Protein AF-A0A349B4M5-F1 (afdb_monomer_lite)

pLDDT: mean 84.56, std 15.34, range [42.91, 98.0]

Radius of gyration: 23.01 Å; chains: 1; bounding box: 45×51×67 Å

Structure (mmCIF, N/CA/C/O backbone):
data_AF-A0A349B4M5-F1
#
_entry.id   AF-A0A349B4M5-F1
#
loop_
_atom_site.group_PDB
_atom_site.id
_atom_site.type_symbol
_atom_site.label_atom_id
_atom_site.label_alt_id
_atom_site.label_comp_id
_atom_site.label_asym_id
_atom_site.label_entity_id
_atom_site.label_seq_id
_atom_site.pdbx_PDB_ins_code
_atom_site.Cartn_x
_atom_site.Cartn_y
_atom_site.Cartn_z
_atom_site.occupancy
_atom_site.B_iso_or_equiv
_atom_site.auth_seq_id
_atom_site.auth_comp_id
_atom_site.auth_asym_id
_atom_site.auth_atom_id
_atom_site.pdbx_PDB_model_num
ATOM 1 N N . PRO A 1 1 ? 13.163 -39.740 -36.492 1.00 51.06 1 PRO A N 1
ATOM 2 C CA . PRO A 1 1 ? 12.507 -39.202 -35.281 1.00 51.06 1 PRO A CA 1
ATOM 3 C C . PRO A 1 1 ? 12.619 -37.683 -35.320 1.00 51.06 1 PRO A C 1
ATOM 5 O O . PRO A 1 1 ? 13.733 -37.176 -35.252 1.00 51.06 1 PRO A O 1
ATOM 8 N N . ASP A 1 2 ? 11.500 -36.995 -35.527 1.00 45.56 2 ASP A N 1
ATOM 9 C CA . ASP A 1 2 ? 11.483 -35.534 -35.586 1.00 45.56 2 ASP A CA 1
ATOM 10 C C . ASP A 1 2 ? 11.218 -35.001 -34.180 1.00 45.56 2 ASP A C 1
ATOM 12 O O . ASP A 1 2 ? 10.155 -35.223 -33.597 1.00 45.56 2 ASP A O 1
ATOM 16 N N . GLU A 1 3 ? 12.240 -34.381 -33.600 1.00 42.91 3 GLU A N 1
ATOM 17 C CA . GLU A 1 3 ? 12.180 -33.771 -32.278 1.00 42.91 3 GLU A CA 1
ATOM 18 C C . GLU A 1 3 ? 11.474 -32.416 -32.381 1.00 42.91 3 GLU A C 1
ATOM 20 O O . GLU A 1 3 ? 11.870 -31.539 -33.152 1.00 42.91 3 GLU A O 1
ATOM 25 N N . VAL A 1 4 ? 10.395 -32.252 -31.618 1.00 44.50 4 VAL A N 1
ATOM 26 C CA . VAL A 1 4 ? 9.658 -30.991 -31.538 1.00 44.50 4 VAL A CA 1
ATOM 27 C C . VAL A 1 4 ? 10.350 -30.110 -30.501 1.00 44.50 4 VAL A C 1
ATOM 29 O O . VAL A 1 4 ? 10.231 -30.342 -29.300 1.00 44.50 4 VAL A O 1
ATOM 32 N N . VAL A 1 5 ? 11.079 -29.101 -30.974 1.00 61.28 5 VAL A N 1
ATOM 33 C CA . VAL A 1 5 ? 11.716 -28.062 -30.149 1.00 61.28 5 VAL A CA 1
ATOM 34 C C . VAL A 1 5 ? 10.739 -26.893 -29.976 1.00 61.28 5 VAL A C 1
ATOM 36 O O . VAL A 1 5 ? 10.039 -26.522 -30.922 1.00 61.28 5 VAL A O 1
ATOM 39 N N . ALA A 1 6 ? 10.675 -26.308 -28.775 1.00 50.25 6 ALA A N 1
ATOM 40 C CA . ALA A 1 6 ? 9.868 -25.116 -28.527 1.00 50.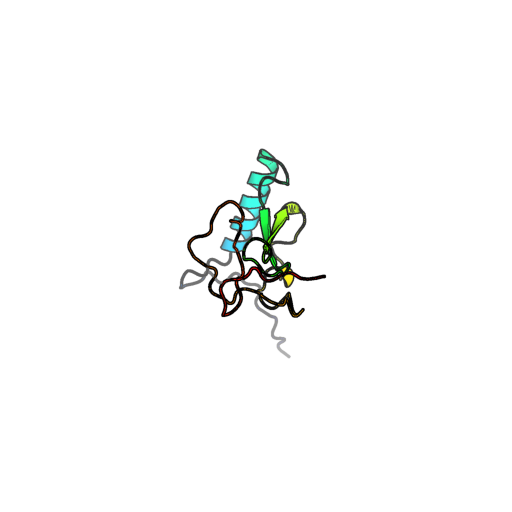25 6 ALA A CA 1
ATOM 41 C C . ALA A 1 6 ? 10.347 -23.954 -29.413 1.00 50.25 6 ALA A C 1
ATOM 43 O O . ALA A 1 6 ? 11.541 -23.679 -29.520 1.00 50.25 6 ALA A O 1
ATOM 44 N N . ALA A 1 7 ? 9.414 -23.277 -30.077 1.00 45.84 7 ALA A N 1
ATOM 45 C CA . ALA A 1 7 ? 9.746 -22.123 -30.892 1.00 45.84 7 ALA A CA 1
ATOM 46 C C . ALA A 1 7 ? 10.036 -20.911 -29.991 1.00 45.84 7 ALA A C 1
ATOM 48 O O . ALA A 1 7 ? 9.109 -20.251 -29.532 1.00 45.84 7 ALA A O 1
ATOM 49 N N . ASP A 1 8 ? 11.312 -20.554 -29.825 1.00 52.19 8 ASP A N 1
ATOM 50 C CA . ASP A 1 8 ? 11.746 -19.300 -29.174 1.00 52.19 8 ASP A CA 1
ATOM 51 C C . ASP A 1 8 ? 11.590 -18.066 -30.097 1.00 52.19 8 ASP A C 1
ATOM 53 O O . ASP A 1 8 ? 12.181 -17.000 -29.895 1.00 52.19 8 ASP A O 1
ATOM 57 N N . GLY A 1 9 ? 10.804 -18.206 -31.168 1.00 51.66 9 GLY A N 1
ATOM 58 C CA . GLY A 1 9 ? 10.528 -17.155 -32.136 1.00 51.66 9 GLY A CA 1
ATOM 59 C C . GLY A 1 9 ? 9.620 -16.079 -31.544 1.00 51.66 9 GLY A C 1
ATOM 60 O O . GLY A 1 9 ? 8.520 -16.361 -31.074 1.00 51.66 9 GLY A O 1
ATOM 61 N N . ARG A 1 10 ? 10.060 -14.817 -31.609 1.00 58.38 10 ARG A N 1
ATOM 62 C CA . ARG A 1 10 ? 9.261 -13.649 -31.212 1.00 58.38 10 ARG A CA 1
ATOM 63 C C . ARG A 1 10 ? 8.005 -13.542 -32.075 1.00 58.38 10 ARG A C 1
ATOM 65 O O . ARG A 1 10 ? 8.059 -13.082 -33.214 1.00 58.38 10 ARG A O 1
ATOM 72 N N . GLN A 1 11 ? 6.871 -13.932 -31.511 1.00 54.91 11 GLN A N 1
ATOM 73 C CA . GLN A 1 11 ? 5.564 -13.735 -32.115 1.00 54.91 11 GLN A CA 1
ATOM 74 C C . GLN A 1 11 ? 5.172 -12.257 -31.964 1.00 54.91 11 GLN A C 1
ATOM 76 O O . GLN A 1 11 ? 4.863 -11.796 -30.868 1.00 54.91 11 GLN A O 1
ATOM 81 N N . LEU A 1 12 ? 5.204 -11.495 -33.062 1.00 53.66 12 LEU A N 1
ATOM 82 C CA . LEU A 1 12 ? 4.606 -10.158 -33.106 1.00 53.66 12 LEU A CA 1
ATOM 83 C C . LEU A 1 12 ? 3.104 -10.318 -32.850 1.00 53.66 12 LEU A C 1
ATOM 85 O O . LEU A 1 12 ? 2.376 -10.862 -33.681 1.00 53.66 12 LEU A O 1
ATOM 89 N N . GLY A 1 13 ? 2.660 -9.912 -31.660 1.00 49.03 13 GLY A N 1
ATOM 90 C CA . GLY A 1 13 ? 1.274 -10.037 -31.237 1.00 49.03 13 GLY A CA 1
ATOM 91 C C . GLY A 1 13 ? 0.341 -9.322 -32.211 1.00 49.03 13 GLY A C 1
ATOM 92 O O . GLY A 1 13 ? 0.358 -8.100 -32.316 1.00 49.03 13 GLY A O 1
ATOM 93 N N . PHE A 1 14 ? -0.509 -10.090 -32.892 1.00 49.91 14 PHE A N 1
ATOM 94 C CA . PHE A 1 14 ? -1.515 -9.574 -33.827 1.00 49.91 14 PHE A CA 1
ATOM 95 C C . PHE A 1 14 ? -2.629 -8.770 -33.115 1.00 49.91 14 PHE A C 1
ATOM 97 O O . PHE A 1 14 ? -3.390 -8.058 -33.759 1.00 49.91 14 PHE A O 1
ATOM 104 N N . TRP A 1 15 ? -2.683 -8.831 -31.776 1.00 55.88 15 TRP A N 1
ATOM 105 C CA . TRP A 1 15 ? -3.625 -8.105 -30.916 1.00 55.88 15 TRP A CA 1
ATOM 106 C C . TRP A 1 15 ? -2.937 -7.460 -29.703 1.00 55.88 15 TRP A C 1
ATOM 108 O O . TRP A 1 15 ? -3.290 -7.728 -28.559 1.00 55.88 15 TRP A O 1
ATOM 118 N N . GLY A 1 16 ? -1.917 -6.629 -29.932 1.00 52.56 16 GLY A N 1
ATOM 119 C CA . GLY A 1 16 ? -1.457 -5.649 -28.934 1.00 52.56 16 GLY A CA 1
ATOM 120 C C . GLY A 1 16 ? -0.759 -6.187 -27.676 1.00 52.56 16 GLY A C 1
ATOM 121 O O . GLY A 1 16 ? -0.332 -5.387 -26.846 1.00 52.56 16 GLY A O 1
ATOM 122 N N . ALA A 1 17 ? -0.573 -7.502 -27.534 1.00 52.03 17 ALA A N 1
ATOM 123 C CA . ALA A 1 17 ? 0.380 -8.056 -26.578 1.00 52.03 17 ALA A CA 1
ATOM 124 C C . ALA A 1 17 ? 1.794 -7.791 -27.108 1.00 52.03 17 ALA A C 1
ATOM 126 O O . ALA A 1 17 ? 2.394 -8.605 -27.809 1.00 52.03 17 ALA A O 1
ATOM 127 N N . ASP A 1 18 ? 2.287 -6.586 -26.847 1.00 62.50 18 ASP A N 1
ATOM 128 C CA . ASP A 1 18 ? 3.649 -6.195 -27.160 1.00 62.50 18 ASP A CA 1
ATOM 129 C C . ASP A 1 18 ? 4.605 -7.010 -26.287 1.00 62.50 18 ASP A C 1
ATOM 131 O O . ASP A 1 18 ? 4.837 -6.705 -25.116 1.00 62.50 18 ASP A O 1
ATOM 135 N N . THR A 1 19 ? 5.163 -8.064 -26.876 1.00 62.56 19 THR A N 1
ATOM 136 C CA . THR A 1 19 ? 6.108 -8.979 -26.228 1.00 62.56 19 THR A CA 1
ATOM 137 C C . THR A 1 19 ? 7.369 -8.271 -25.716 1.00 62.56 19 THR A C 1
ATOM 139 O O . THR A 1 19 ? 8.117 -8.855 -24.945 1.00 62.56 19 THR A O 1
ATOM 142 N N . GLY A 1 20 ? 7.625 -7.021 -26.124 1.00 76.81 20 GLY A N 1
ATOM 143 C CA . GLY A 1 20 ? 8.730 -6.193 -25.644 1.00 76.81 20 GLY A CA 1
ATOM 144 C C . GLY A 1 20 ? 8.324 -5.096 -24.656 1.00 76.81 20 GLY A C 1
ATOM 145 O O . GLY A 1 20 ? 9.191 -4.323 -24.243 1.00 76.81 20 GLY A O 1
ATOM 146 N N . ALA A 1 21 ? 7.047 -4.972 -24.281 1.00 83.31 21 ALA A N 1
ATOM 147 C CA . ALA A 1 21 ? 6.602 -3.922 -23.364 1.00 83.31 21 ALA A CA 1
ATOM 148 C C . ALA A 1 21 ? 7.232 -4.062 -21.973 1.00 83.31 21 ALA A C 1
ATOM 150 O O . ALA A 1 21 ? 7.705 -3.064 -21.429 1.00 83.31 21 ALA A O 1
ATOM 151 N N . ALA A 1 22 ? 7.311 -5.286 -21.442 1.00 83.44 22 ALA A N 1
ATOM 152 C CA . ALA A 1 22 ? 7.969 -5.569 -20.166 1.00 83.44 22 ALA A CA 1
ATOM 153 C C . ALA A 1 22 ? 9.455 -5.174 -20.208 1.00 83.44 22 ALA A C 1
ATOM 155 O O . ALA A 1 22 ? 9.909 -4.363 -19.404 1.00 83.44 22 ALA A O 1
ATOM 156 N N . ASP A 1 23 ? 10.182 -5.630 -21.229 1.00 88.38 23 ASP A N 1
ATOM 157 C CA . ASP A 1 23 ? 11.586 -5.277 -21.451 1.00 88.38 23 ASP A CA 1
ATOM 158 C C . ASP A 1 23 ? 11.813 -3.762 -21.548 1.00 88.38 23 ASP A C 1
ATOM 160 O O . ASP A 1 23 ? 12.797 -3.223 -21.034 1.00 88.38 23 ASP A O 1
ATOM 164 N N . ARG A 1 24 ? 10.917 -3.043 -22.238 1.00 90.75 24 ARG A N 1
ATOM 165 C CA . ARG A 1 24 ? 10.993 -1.580 -22.329 1.00 90.75 24 ARG A CA 1
ATOM 166 C C . ARG A 1 24 ? 10.699 -0.914 -20.989 1.00 90.75 24 ARG A C 1
ATOM 168 O O . ARG A 1 24 ? 11.382 0.057 -20.674 1.00 90.75 24 ARG A O 1
ATOM 175 N N . ALA A 1 25 ? 9.749 -1.425 -20.208 1.00 90.88 25 ALA A N 1
ATOM 176 C CA . ALA A 1 25 ? 9.453 -0.918 -18.871 1.00 90.88 25 ALA A CA 1
ATOM 177 C C . ALA A 1 25 ? 10.653 -1.095 -17.929 1.00 90.88 25 ALA A C 1
ATOM 179 O O . ALA A 1 25 ? 11.075 -0.127 -17.298 1.00 90.88 25 ALA A O 1
ATOM 180 N N . VAL A 1 26 ? 11.273 -2.280 -17.915 1.00 92.25 26 VAL A N 1
ATOM 181 C CA . VAL A 1 26 ? 12.481 -2.554 -17.118 1.00 92.25 26 VAL A CA 1
ATOM 182 C C . VAL A 1 26 ? 13.620 -1.608 -17.507 1.00 92.25 26 VAL A C 1
ATOM 184 O O . VAL A 1 26 ? 14.225 -0.976 -16.640 1.00 92.25 26 VAL A O 1
ATOM 187 N N . ARG A 1 27 ? 13.874 -1.414 -18.810 1.00 94.25 27 ARG A N 1
ATOM 188 C CA . ARG A 1 27 ? 14.887 -0.449 -19.283 1.00 94.25 27 ARG A CA 1
ATOM 189 C C . ARG A 1 27 ? 14.568 0.994 -18.892 1.00 94.25 27 ARG A C 1
ATOM 191 O O . ARG A 1 27 ? 15.479 1.747 -18.553 1.00 94.25 27 ARG A O 1
ATOM 198 N N . ALA A 1 28 ? 13.300 1.395 -18.956 1.00 95.44 28 ALA A N 1
ATOM 199 C CA . ALA A 1 28 ? 12.882 2.737 -18.568 1.00 95.44 28 ALA A CA 1
ATOM 200 C C . ALA A 1 28 ? 13.106 2.982 -17.068 1.00 95.44 28 ALA A C 1
ATOM 202 O O . ALA A 1 28 ? 13.667 4.015 -16.706 1.00 95.44 28 ALA A O 1
ATOM 203 N N . ILE A 1 29 ? 12.754 2.015 -16.216 1.00 95.88 29 ILE A N 1
ATOM 204 C CA . ILE A 1 29 ? 12.999 2.068 -14.768 1.00 95.88 29 ILE A CA 1
ATOM 205 C C . ILE A 1 29 ? 14.499 2.181 -14.480 1.00 95.88 29 ILE A C 1
ATOM 207 O O . ILE A 1 29 ? 14.911 3.106 -13.780 1.00 95.88 29 ILE A O 1
ATOM 211 N N . ALA A 1 30 ? 15.322 1.324 -15.094 1.00 94.12 30 ALA A N 1
ATOM 212 C CA . ALA A 1 30 ? 16.775 1.366 -14.930 1.00 94.12 30 ALA A CA 1
ATOM 213 C C . ALA A 1 30 ? 17.365 2.726 -15.340 1.00 94.12 30 ALA A C 1
ATOM 215 O O . ALA A 1 30 ? 18.245 3.261 -14.666 1.00 94.12 30 ALA A O 1
ATOM 216 N N . ARG A 1 31 ? 16.847 3.337 -16.416 1.00 96.69 31 ARG A N 1
ATOM 217 C CA . ARG A 1 31 ? 17.261 4.680 -16.842 1.00 96.69 31 ARG A CA 1
ATOM 218 C C . ARG A 1 31 ? 16.906 5.747 -15.808 1.00 96.69 31 ARG A C 1
ATOM 220 O O . ARG A 1 31 ? 17.744 6.598 -15.526 1.00 96.69 31 ARG A O 1
ATOM 227 N N . VAL A 1 32 ? 15.690 5.726 -15.259 1.00 97.69 32 VAL A N 1
ATOM 228 C CA . VAL A 1 32 ? 15.273 6.686 -14.221 1.00 97.69 32 VAL A CA 1
ATOM 229 C C . VAL A 1 32 ? 16.155 6.543 -12.980 1.00 97.69 32 VAL A C 1
ATOM 231 O O . VAL A 1 32 ? 16.627 7.549 -12.457 1.00 97.69 32 VAL A O 1
ATOM 234 N N . GLN A 1 33 ? 16.460 5.314 -12.562 1.00 96.00 33 GLN A N 1
ATOM 235 C CA . GLN A 1 33 ? 17.344 5.060 -11.422 1.00 96.00 33 GLN A CA 1
ATOM 236 C C . GLN A 1 33 ? 18.784 5.516 -11.672 1.00 96.00 33 GLN A C 1
ATOM 238 O O . GLN A 1 33 ? 19.408 6.084 -10.781 1.00 96.00 33 GLN A O 1
ATOM 243 N N . GLY A 1 34 ? 19.307 5.339 -12.888 1.00 95.88 34 GLY A N 1
ATOM 244 C CA . GLY A 1 34 ? 20.623 5.865 -13.259 1.00 95.88 34 GLY A CA 1
ATOM 245 C C . GLY A 1 34 ? 20.704 7.396 -13.224 1.00 95.88 34 GLY A C 1
ATOM 246 O O . GLY A 1 34 ? 21.782 7.941 -13.012 1.00 95.88 34 GLY A O 1
ATOM 247 N N . LEU A 1 35 ? 19.575 8.091 -13.414 1.00 98.00 35 LEU A N 1
ATOM 248 C CA . LEU A 1 35 ? 19.502 9.555 -13.379 1.00 98.00 35 LEU A CA 1
ATOM 249 C C . LEU A 1 35 ? 19.235 10.117 -11.977 1.00 98.00 35 LEU A C 1
ATOM 251 O O . LEU A 1 35 ? 19.761 11.175 -11.647 1.00 98.00 35 LEU A O 1
ATOM 255 N N . LEU A 1 36 ? 18.395 9.450 -11.180 1.00 97.81 36 LEU A N 1
ATOM 256 C CA . LEU A 1 36 ? 17.853 9.988 -9.924 1.00 97.81 36 LEU A CA 1
ATOM 257 C C . LEU A 1 36 ? 18.280 9.207 -8.669 1.00 97.81 36 LEU A C 1
ATOM 259 O O . LEU A 1 36 ? 17.951 9.616 -7.559 1.00 97.81 36 LEU A O 1
ATOM 263 N N . GLY A 1 37 ? 19.009 8.102 -8.826 1.00 95.81 37 GLY A N 1
ATOM 264 C CA . GLY A 1 37 ? 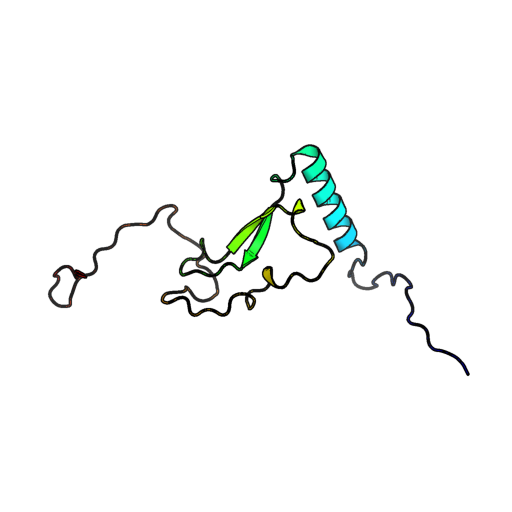19.381 7.195 -7.741 1.00 95.81 37 GLY A CA 1
ATOM 265 C C . GLY A 1 37 ? 18.424 6.008 -7.591 1.00 95.81 37 GLY A C 1
ATOM 266 O O . GLY A 1 37 ? 17.324 5.971 -8.144 1.00 95.81 37 GLY A O 1
ATOM 267 N N . THR A 1 38 ? 18.856 4.999 -6.833 1.00 92.94 38 THR A N 1
ATOM 268 C CA . THR A 1 38 ? 18.156 3.708 -6.694 1.00 92.94 38 THR A CA 1
ATOM 269 C C . THR A 1 38 ? 16.798 3.815 -6.006 1.00 92.94 38 THR A C 1
ATOM 271 O O . THR A 1 38 ? 15.893 3.048 -6.338 1.00 92.94 38 THR A O 1
ATOM 274 N N . ASP A 1 39 ? 16.638 4.796 -5.117 1.00 95.44 39 ASP A N 1
ATOM 275 C CA . ASP A 1 39 ? 15.420 5.014 -4.327 1.00 95.44 39 ASP A CA 1
ATOM 276 C C . ASP A 1 39 ? 14.370 5.865 -5.058 1.00 95.44 39 ASP A C 1
ATOM 278 O O . ASP A 1 39 ? 13.266 6.065 -4.557 1.00 95.44 39 ASP A O 1
ATOM 282 N N . ALA A 1 40 ? 14.685 6.352 -6.264 1.00 95.75 40 ALA A N 1
ATOM 283 C CA . ALA A 1 40 ? 13.787 7.201 -7.044 1.00 95.75 40 ALA A CA 1
ATOM 284 C C . ALA A 1 40 ? 12.614 6.440 -7.680 1.00 95.75 40 ALA A C 1
ATOM 286 O O . ALA A 1 40 ? 11.623 7.052 -8.078 1.00 95.75 40 ALA A O 1
ATOM 287 N N . VAL A 1 41 ? 12.725 5.114 -7.805 1.00 97.19 41 VAL A N 1
ATOM 288 C CA . VAL A 1 41 ? 11.653 4.257 -8.318 1.00 97.19 41 VAL A CA 1
ATOM 289 C C . VAL A 1 41 ? 11.363 3.177 -7.296 1.00 97.19 41 VAL A C 1
ATOM 291 O O . VAL A 1 41 ? 12.210 2.327 -7.015 1.00 97.19 41 VAL A O 1
ATOM 294 N N . LEU A 1 42 ? 10.145 3.206 -6.769 1.00 97.19 42 LEU A N 1
ATOM 295 C CA . LEU A 1 42 ? 9.664 2.246 -5.792 1.00 97.19 42 LEU A CA 1
ATOM 296 C C . LEU A 1 42 ? 8.561 1.384 -6.400 1.00 97.19 42 LEU A C 1
ATOM 298 O O . LEU A 1 42 ? 7.786 1.836 -7.242 1.00 97.19 42 LEU A O 1
ATOM 302 N N . VAL A 1 43 ? 8.482 0.142 -5.943 1.00 95.94 43 VAL A N 1
ATOM 303 C CA . VAL A 1 43 ? 7.464 -0.828 -6.347 1.00 95.94 43 VAL A CA 1
ATOM 304 C C . VAL A 1 43 ? 6.774 -1.400 -5.110 1.00 95.94 43 VAL A C 1
ATOM 306 O O . VAL A 1 43 ? 7.430 -1.581 -4.082 1.00 95.94 43 VAL A O 1
ATOM 309 N N . PRO A 1 44 ? 5.460 -1.669 -5.176 1.00 95.00 44 PRO A N 1
ATOM 310 C CA . PRO A 1 44 ? 4.714 -2.167 -4.032 1.00 95.00 44 PRO A CA 1
ATOM 311 C C . PRO A 1 44 ? 4.963 -3.659 -3.791 1.00 95.00 44 PRO A C 1
ATOM 313 O O . PRO A 1 44 ? 5.055 -4.452 -4.729 1.00 95.00 44 PRO A O 1
ATOM 316 N N . GLU A 1 45 ? 5.009 -4.036 -2.519 1.00 95.75 45 GLU A N 1
ATOM 317 C CA . GLU A 1 45 ? 4.930 -5.409 -2.021 1.00 95.75 45 GLU A CA 1
ATOM 318 C C . GLU A 1 45 ? 3.897 -5.486 -0.898 1.00 95.75 45 GLU A C 1
ATOM 320 O O . GLU A 1 45 ? 3.777 -4.558 -0.098 1.00 95.75 45 GLU A O 1
ATOM 325 N N . TYR A 1 46 ? 3.170 -6.594 -0.802 1.00 93.31 46 TYR A N 1
ATOM 326 C CA . TYR A 1 46 ? 2.243 -6.838 0.295 1.00 93.31 46 TYR A CA 1
ATOM 327 C C . TYR A 1 46 ? 3.011 -7.159 1.582 1.00 93.31 46 TYR A C 1
ATOM 329 O O . TYR A 1 46 ? 3.827 -8.077 1.625 1.00 93.31 46 TYR A O 1
ATOM 337 N N . ALA A 1 47 ? 2.728 -6.404 2.644 1.00 91.81 47 ALA A N 1
ATOM 338 C CA . ALA A 1 47 ? 3.344 -6.568 3.965 1.00 91.81 47 ALA A CA 1
ATOM 339 C C . ALA A 1 47 ? 2.341 -7.029 5.039 1.00 91.81 47 ALA A C 1
ATOM 341 O O . ALA A 1 47 ? 2.739 -7.578 6.066 1.00 91.81 47 ALA A O 1
ATOM 342 N N . GLY A 1 48 ? 1.039 -6.862 4.779 1.00 89.50 48 GLY A N 1
ATOM 343 C CA . GLY A 1 48 ? -0.022 -7.130 5.748 1.00 89.50 48 GLY A CA 1
ATOM 344 C C . GLY A 1 48 ? -0.329 -5.925 6.622 1.00 89.50 48 GLY A C 1
ATOM 345 O O . GLY A 1 48 ? 0.134 -4.833 6.354 1.00 89.50 48 GLY A O 1
ATOM 346 N N . GLY A 1 49 ? -1.154 -6.096 7.643 1.00 90.94 49 GLY A N 1
ATOM 347 C CA . GLY A 1 49 ? -1.567 -4.996 8.512 1.00 90.94 49 GLY A CA 1
ATOM 348 C C . GLY A 1 49 ? -3.076 -4.865 8.605 1.00 90.94 49 GLY A C 1
ATOM 349 O O . GLY A 1 49 ? -3.841 -5.561 7.926 1.00 90.94 49 GLY A O 1
ATOM 350 N N . ARG A 1 50 ? -3.505 -3.965 9.483 1.00 89.19 50 ARG A N 1
ATOM 351 C CA . ARG A 1 50 ? -4.915 -3.654 9.701 1.00 89.19 50 ARG A CA 1
ATOM 352 C C . ARG A 1 50 ? -5.380 -2.588 8.713 1.00 89.19 50 ARG A C 1
ATOM 354 O O . ARG A 1 50 ? -6.408 -2.754 8.052 1.00 89.19 50 ARG A O 1
ATOM 361 N N . GLY A 1 51 ? -4.597 -1.518 8.596 1.00 87.56 51 GLY A N 1
ATOM 362 C CA . GLY A 1 51 ? -4.922 -0.344 7.792 1.00 87.56 51 GLY A CA 1
ATOM 363 C C . GLY A 1 51 ? -4.373 -0.398 6.360 1.00 87.56 51 GLY A C 1
ATOM 364 O O . GLY A 1 51 ? -3.376 -1.066 6.098 1.00 87.56 51 GLY A O 1
ATOM 365 N N . PRO A 1 52 ? -4.972 0.344 5.415 1.00 86.12 52 PRO A N 1
ATOM 366 C CA . PRO A 1 52 ? -4.539 0.381 4.016 1.00 86.12 52 PRO A CA 1
ATOM 367 C C . PRO A 1 52 ? -3.108 0.910 3.836 1.00 86.12 52 PRO A C 1
ATOM 369 O O . PRO A 1 52 ? -2.419 0.461 2.926 1.00 86.12 52 PRO A O 1
ATOM 372 N N . GLY A 1 53 ? -2.640 1.808 4.712 1.00 86.94 53 GLY A N 1
ATOM 373 C CA . GLY A 1 53 ? -1.256 2.303 4.702 1.00 86.94 53 GLY A CA 1
ATOM 374 C C . GLY A 1 53 ? -0.217 1.290 5.197 1.00 86.94 53 GLY A C 1
ATOM 375 O O . GLY A 1 53 ? 0.966 1.462 4.941 1.00 86.94 53 GLY A O 1
ATOM 376 N N . GLU A 1 54 ? -0.649 0.231 5.883 1.00 89.44 54 GLU A N 1
ATOM 377 C CA . GLU A 1 54 ? 0.226 -0.844 6.365 1.00 89.44 54 GLU A CA 1
ATOM 378 C C . GLU A 1 54 ? 0.302 -1.987 5.344 1.00 89.44 54 GLU A C 1
ATOM 380 O O . GLU A 1 54 ? 1.357 -2.593 5.168 1.00 89.44 54 GLU A O 1
ATOM 385 N N . GLN A 1 55 ? -0.809 -2.251 4.635 1.00 90.00 55 GLN A N 1
ATOM 386 C CA . GLN A 1 55 ? -0.973 -3.417 3.755 1.00 90.00 55 GLN A CA 1
ATOM 387 C C . GLN A 1 55 ? 0.076 -3.524 2.644 1.00 90.00 55 GLN A C 1
ATOM 389 O O . GLN A 1 55 ? 0.383 -4.644 2.220 1.00 90.00 55 GLN A O 1
ATOM 394 N N . LEU A 1 56 ? 0.633 -2.395 2.200 1.00 92.06 56 LEU A N 1
ATOM 395 C CA . LEU A 1 56 ? 1.679 -2.323 1.188 1.00 92.06 56 LEU A CA 1
ATOM 396 C C . LEU A 1 56 ? 2.931 -1.648 1.744 1.00 92.06 56 LEU A C 1
ATOM 398 O O . LEU A 1 56 ? 2.864 -0.605 2.387 1.00 92.06 56 LEU A O 1
ATOM 402 N N . ARG A 1 57 ? 4.090 -2.195 1.392 1.00 94.25 57 ARG A N 1
ATOM 403 C CA . ARG A 1 57 ? 5.393 -1.561 1.567 1.00 94.25 57 ARG A CA 1
ATOM 404 C C . ARG A 1 57 ? 5.962 -1.210 0.201 1.00 94.25 57 ARG A C 1
ATOM 406 O O . ARG A 1 57 ? 5.950 -2.033 -0.711 1.00 94.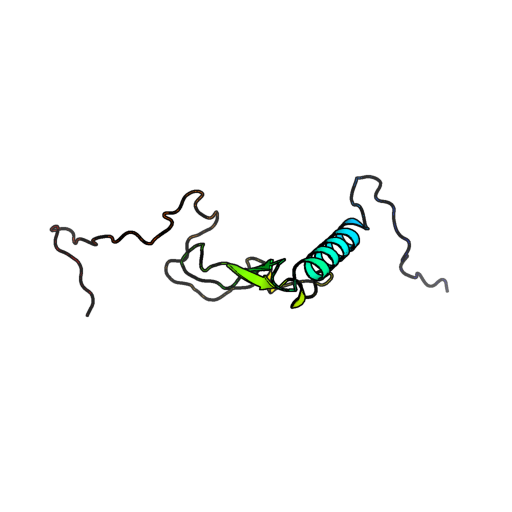25 57 ARG A O 1
ATOM 413 N N . LEU A 1 58 ? 6.499 -0.004 0.074 1.00 96.12 58 LEU A N 1
ATOM 414 C CA . LEU A 1 58 ? 7.252 0.405 -1.105 1.00 96.12 58 LEU A CA 1
ATOM 415 C C . LEU A 1 58 ? 8.719 0.004 -0.935 1.00 96.12 58 LEU A C 1
ATOM 417 O O . LEU A 1 58 ? 9.353 0.385 0.048 1.00 96.12 58 LEU A O 1
ATOM 421 N N . VAL A 1 59 ? 9.249 -0.770 -1.882 1.00 96.31 59 VAL A N 1
ATOM 422 C CA . VAL A 1 59 ? 10.663 -1.172 -1.913 1.00 96.31 59 VAL A CA 1
ATOM 423 C C . VAL A 1 59 ? 11.358 -0.591 -3.144 1.00 96.31 59 VAL A C 1
ATOM 425 O O . VAL A 1 59 ? 10.707 -0.454 -4.186 1.00 96.31 59 VAL A O 1
ATOM 428 N N . PRO A 1 60 ? 12.660 -0.256 -3.072 1.00 96.88 60 PRO A N 1
ATOM 429 C CA . PRO A 1 60 ? 13.408 0.188 -4.240 1.00 96.88 60 PRO A CA 1
ATOM 430 C C . PRO A 1 60 ? 13.356 -0.847 -5.359 1.00 96.88 60 PRO A C 1
ATOM 432 O O . PRO A 1 60 ? 13.668 -2.021 -5.153 1.00 96.88 60 PRO A O 1
ATOM 435 N N . ALA A 1 61 ? 13.018 -0.407 -6.569 1.00 96.19 61 ALA A N 1
ATOM 436 C CA . ALA A 1 61 ? 12.937 -1.284 -7.732 1.00 96.19 61 ALA A CA 1
ATOM 437 C C . ALA A 1 61 ? 14.290 -1.938 -8.078 1.00 96.19 61 ALA A C 1
ATOM 439 O O . ALA A 1 61 ? 14.319 -2.997 -8.686 1.00 96.19 61 ALA A O 1
ATOM 440 N N . ALA A 1 62 ? 15.407 -1.336 -7.650 1.00 94.50 62 ALA A N 1
ATOM 441 C CA . ALA A 1 62 ? 16.755 -1.881 -7.834 1.00 94.50 62 ALA A CA 1
ATOM 442 C C . ALA A 1 62 ? 17.039 -3.102 -6.941 1.00 94.50 62 ALA A C 1
ATOM 444 O O . ALA A 1 62 ? 17.977 -3.845 -7.209 1.00 94.50 62 ALA A O 1
ATOM 445 N N . GLY A 1 63 ? 16.258 -3.299 -5.873 1.00 93.50 63 GLY A N 1
ATOM 446 C CA . GLY A 1 63 ? 16.420 -4.412 -4.937 1.00 93.50 63 GLY A CA 1
ATOM 447 C C . GLY A 1 63 ? 15.641 -5.672 -5.318 1.00 93.50 63 GLY A C 1
ATOM 448 O O . GLY A 1 63 ? 15.655 -6.635 -4.557 1.00 93.50 63 GLY A O 1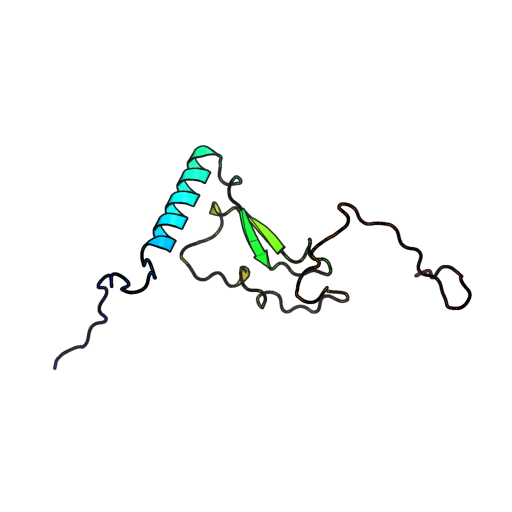
ATOM 449 N N . VAL A 1 64 ? 14.931 -5.668 -6.449 1.00 94.25 64 VAL A N 1
ATOM 450 C CA . VAL A 1 64 ? 14.039 -6.756 -6.868 1.00 94.25 64 VAL A CA 1
ATOM 451 C C . VAL A 1 64 ? 14.186 -7.040 -8.359 1.00 94.25 64 VAL A C 1
ATOM 453 O O . VAL A 1 64 ? 14.451 -6.137 -9.151 1.00 94.25 64 VAL A O 1
ATOM 456 N N . ASP A 1 65 ? 13.973 -8.292 -8.759 1.00 92.94 65 ASP A N 1
ATOM 457 C CA . ASP A 1 65 ? 13.929 -8.659 -10.174 1.00 92.94 65 ASP A CA 1
ATOM 458 C C . ASP A 1 65 ? 12.535 -8.368 -10.746 1.00 92.94 65 ASP A C 1
ATOM 460 O O . ASP A 1 65 ? 11.550 -9.023 -10.407 1.00 92.94 65 ASP A O 1
ATOM 464 N N . LEU A 1 66 ? 12.448 -7.343 -11.595 1.00 91.31 66 LEU A N 1
ATOM 465 C CA . LEU A 1 66 ? 11.205 -6.921 -12.244 1.00 91.31 66 LEU A CA 1
ATOM 466 C C . LEU A 1 66 ? 10.807 -7.797 -13.442 1.00 91.31 66 LEU A C 1
ATOM 468 O O . LEU A 1 66 ? 9.677 -7.677 -13.913 1.00 91.31 66 LEU A O 1
ATOM 472 N N . GLY A 1 67 ? 11.723 -8.618 -13.963 1.00 88.25 67 GLY A N 1
ATOM 473 C CA . GLY A 1 67 ? 11.456 -9.555 -15.056 1.00 88.25 67 GLY A CA 1
ATOM 474 C C . GLY A 1 67 ? 11.018 -10.939 -14.574 1.00 88.25 67 GLY A C 1
ATOM 475 O O . GLY A 1 67 ? 10.473 -11.713 -15.360 1.00 88.25 67 GLY A O 1
ATOM 476 N N . ALA A 1 68 ? 11.240 -11.247 -13.297 1.00 89.88 68 ALA A N 1
ATOM 477 C CA . ALA A 1 68 ? 10.852 -12.505 -12.679 1.00 89.88 68 ALA A CA 1
ATOM 478 C C . ALA A 1 68 ? 9.465 -12.441 -12.023 1.00 89.88 68 ALA A C 1
ATOM 480 O O . ALA A 1 68 ? 8.889 -11.375 -11.792 1.00 89.88 68 ALA A O 1
ATOM 481 N N . ASP A 1 69 ? 8.938 -13.618 -11.680 1.00 91.25 69 ASP A N 1
ATOM 482 C CA . ASP A 1 69 ? 7.755 -13.704 -10.835 1.00 91.25 69 ASP A CA 1
ATOM 483 C C . ASP A 1 69 ? 8.049 -13.147 -9.436 1.00 91.25 69 ASP A C 1
ATOM 485 O O . ASP A 1 69 ? 9.067 -13.461 -8.815 1.00 91.25 69 ASP A O 1
ATOM 489 N N . ARG A 1 70 ? 7.124 -12.333 -8.925 1.00 93.38 70 ARG A N 1
ATOM 490 C CA . ARG A 1 70 ? 7.240 -11.666 -7.628 1.00 93.38 70 ARG A CA 1
ATOM 491 C C . ARG A 1 70 ? 6.071 -12.058 -6.731 1.00 93.38 70 ARG A C 1
ATOM 493 O O . ARG A 1 70 ? 5.075 -11.334 -6.696 1.00 93.38 70 ARG A O 1
ATOM 500 N N . PRO A 1 71 ? 6.187 -13.153 -5.955 1.00 94.56 71 PRO A N 1
ATOM 501 C CA . PRO A 1 71 ? 5.146 -13.567 -5.018 1.00 94.56 71 PRO A CA 1
ATOM 502 C C . PRO A 1 71 ? 4.726 -12.441 -4.071 1.00 94.56 71 PRO A C 1
ATOM 504 O O . PRO A 1 71 ? 3.536 -12.208 -3.908 1.00 94.56 71 PRO A O 1
ATOM 507 N N . ALA A 1 72 ? 5.683 -11.658 -3.559 1.00 94.56 72 ALA A N 1
ATOM 508 C CA . ALA A 1 72 ? 5.418 -10.522 -2.675 1.00 94.56 72 ALA A CA 1
ATOM 509 C C . ALA A 1 72 ? 4.579 -9.392 -3.302 1.00 94.56 72 ALA A C 1
ATOM 511 O O . ALA A 1 72 ? 4.009 -8.584 -2.576 1.00 94.56 72 ALA A O 1
ATOM 512 N N . ALA A 1 73 ? 4.462 -9.329 -4.631 1.00 94.06 73 ALA A N 1
ATOM 513 C CA . ALA A 1 73 ? 3.600 -8.368 -5.318 1.00 94.06 73 ALA A CA 1
ATOM 514 C C . ALA A 1 73 ? 2.134 -8.838 -5.416 1.00 94.06 73 ALA A C 1
ATOM 516 O O . ALA A 1 73 ? 1.293 -8.107 -5.942 1.00 94.06 73 ALA A O 1
ATOM 517 N N . ARG A 1 74 ? 1.809 -10.044 -4.929 1.00 91.81 74 ARG A N 1
ATOM 518 C CA . ARG A 1 74 ? 0.464 -10.624 -5.007 1.00 91.81 74 ARG A CA 1
ATOM 519 C C . ARG A 1 74 ? -0.312 -10.463 -3.691 1.00 91.81 74 ARG A C 1
ATOM 521 O O . ARG A 1 74 ? 0.281 -10.604 -2.621 1.00 91.81 74 ARG A O 1
ATOM 528 N N . PRO A 1 75 ? -1.638 -10.223 -3.734 1.00 85.94 75 PRO A N 1
ATOM 529 C CA . PRO A 1 75 ? -2.438 -10.001 -2.524 1.00 85.94 75 PRO A CA 1
ATOM 530 C C . PRO A 1 75 ? -2.485 -11.186 -1.550 1.00 85.94 75 PRO A C 1
ATOM 532 O O . PRO A 1 75 ? -2.728 -10.993 -0.360 1.00 85.94 75 PRO A O 1
ATOM 535 N N . ASP A 1 76 ? -2.300 -12.403 -2.059 1.00 88.19 76 ASP A N 1
ATOM 536 C CA . ASP A 1 76 ? -2.323 -13.669 -1.323 1.00 88.19 76 ASP A CA 1
ATOM 537 C C . ASP A 1 76 ? -0.978 -14.020 -0.667 1.00 88.19 76 ASP A C 1
ATOM 539 O O . ASP A 1 76 ? -0.912 -14.964 0.118 1.00 88.19 76 ASP A O 1
ATOM 543 N N . TRP A 1 77 ? 0.075 -13.232 -0.916 1.00 91.31 77 TRP A N 1
ATOM 544 C CA . TRP A 1 77 ? 1.388 -13.390 -0.283 1.00 91.31 77 TRP A CA 1
ATOM 545 C C . TRP A 1 77 ? 1.333 -13.356 1.247 1.00 91.31 77 TRP A C 1
ATOM 547 O O . TRP A 1 77 ? 2.076 -14.058 1.933 1.00 91.31 77 TRP A O 1
ATOM 557 N N . VAL A 1 78 ? 0.441 -12.530 1.796 1.00 88.75 78 VAL A N 1
ATOM 558 C CA . VAL A 1 78 ? 0.298 -12.338 3.237 1.00 88.75 78 VAL A CA 1
ATOM 559 C C . VAL A 1 78 ? -0.872 -13.176 3.746 1.00 88.75 78 VAL A C 1
ATOM 561 O O . VAL A 1 78 ? -2.033 -12.809 3.572 1.00 88.75 78 VAL A O 1
ATOM 564 N N . GLY A 1 79 ? -0.559 -14.280 4.427 1.00 83.19 79 GLY A N 1
ATOM 565 C CA . GLY A 1 79 ? -1.560 -15.217 4.958 1.00 83.19 79 GLY A CA 1
ATOM 566 C C . GLY A 1 79 ? -1.911 -15.061 6.444 1.00 83.19 79 GLY A C 1
ATOM 567 O O . GLY A 1 79 ? -2.874 -15.672 6.903 1.00 83.19 79 GLY A O 1
ATOM 568 N N . ALA A 1 80 ? -1.151 -14.280 7.219 1.00 83.00 80 ALA A N 1
ATOM 569 C CA . ALA A 1 80 ? -1.403 -14.134 8.655 1.00 83.00 80 ALA A CA 1
ATOM 570 C C . ALA A 1 80 ? -2.760 -13.449 8.929 1.00 83.00 80 ALA A C 1
ATOM 572 O O . ALA A 1 80 ? -3.123 -12.508 8.215 1.00 83.00 80 ALA A O 1
ATOM 573 N N . PRO A 1 81 ? -3.515 -13.869 9.965 1.00 80.81 81 PRO A N 1
ATOM 574 C CA . PRO A 1 81 ? -4.722 -13.163 10.358 1.00 80.81 81 PRO A CA 1
ATOM 575 C C . PRO A 1 81 ? -4.324 -11.834 11.004 1.00 80.81 81 PRO A C 1
ATOM 577 O O . PRO A 1 81 ? -3.636 -11.809 12.021 1.00 80.81 81 PRO A O 1
ATOM 580 N N . TRP A 1 82 ? -4.769 -10.728 10.416 1.00 85.25 82 TRP A N 1
ATOM 581 C CA . TRP A 1 82 ? -4.593 -9.379 10.949 1.00 85.25 82 TRP A CA 1
ATOM 582 C C . TRP A 1 82 ? -5.934 -8.927 11.544 1.00 85.25 82 TRP A C 1
ATOM 584 O O . TRP A 1 82 ? -6.821 -8.522 10.787 1.00 85.25 82 TRP A O 1
ATOM 594 N N . PRO A 1 83 ? -6.153 -9.037 12.870 1.00 87.50 83 PRO A N 1
ATOM 595 C CA . PRO A 1 83 ? -7.432 -8.674 13.475 1.00 87.50 83 PRO A CA 1
ATOM 596 C C . PRO A 1 83 ? -7.755 -7.206 13.203 1.00 87.50 83 PRO A C 1
ATOM 598 O O . PRO A 1 83 ? -6.940 -6.337 13.490 1.00 87.50 83 PRO A O 1
ATOM 601 N N . GLY A 1 84 ? -8.928 -6.917 12.644 1.00 87.06 84 GLY A N 1
ATOM 602 C CA . GLY A 1 84 ? -9.284 -5.556 12.230 1.00 87.06 84 GLY A CA 1
ATOM 603 C C . GLY A 1 84 ? -8.708 -5.125 10.876 1.00 87.06 84 GLY A C 1
ATOM 604 O O . GLY A 1 84 ? -8.726 -3.935 10.576 1.00 87.06 84 GLY A O 1
ATOM 605 N N . ARG A 1 85 ? -8.212 -6.060 10.050 1.00 88.00 85 ARG A N 1
ATOM 606 C CA . ARG A 1 85 ? -7.870 -5.792 8.646 1.00 88.00 85 ARG A CA 1
ATOM 607 C C . ARG A 1 85 ? -9.076 -5.299 7.866 1.00 88.00 85 ARG A C 1
ATOM 609 O O . ARG A 1 85 ? -10.103 -5.973 7.812 1.00 88.00 85 ARG A O 1
ATOM 616 N N . LEU A 1 86 ? -8.904 -4.163 7.198 1.00 85.38 86 LEU A N 1
ATOM 617 C CA . LEU A 1 86 ? -9.890 -3.668 6.248 1.00 85.38 86 LEU A CA 1
ATOM 618 C C . LEU A 1 86 ? -9.966 -4.589 5.015 1.00 85.38 86 LEU A C 1
ATOM 620 O O . LEU A 1 86 ? -8.919 -4.918 4.442 1.00 85.38 86 LEU A O 1
ATOM 624 N N . PRO A 1 87 ? -11.177 -5.018 4.608 1.00 83.50 87 PRO A N 1
ATOM 625 C CA . PRO A 1 87 ? -11.364 -5.832 3.416 1.00 83.50 87 PRO A CA 1
ATOM 626 C C . PRO A 1 87 ? -11.111 -5.009 2.149 1.00 83.50 87 PRO A C 1
ATOM 628 O O . PRO A 1 87 ? -11.147 -3.781 2.166 1.00 83.50 87 PRO A O 1
ATOM 631 N N . ASN A 1 88 ? -10.901 -5.702 1.032 1.00 83.31 88 ASN A N 1
ATOM 632 C CA . ASN A 1 88 ? -10.930 -5.060 -0.277 1.00 83.31 88 ASN A CA 1
ATOM 633 C C . ASN A 1 88 ? -12.372 -4.654 -0.650 1.00 83.31 88 ASN A C 1
ATOM 635 O O . ASN A 1 88 ? -13.309 -5.372 -0.291 1.00 83.31 88 ASN A O 1
ATOM 639 N N . PRO A 1 89 ? -12.556 -3.587 -1.445 1.00 87.62 89 PRO A N 1
ATOM 640 C CA . PRO A 1 89 ? -11.528 -2.650 -1.902 1.00 87.62 89 PRO A CA 1
ATOM 641 C C . PRO A 1 89 ? -11.095 -1.678 -0.794 1.00 87.62 89 PRO A C 1
ATOM 643 O O . PRO A 1 89 ? -11.860 -1.390 0.124 1.00 87.62 89 PRO A O 1
ATOM 646 N N . SER A 1 90 ? -9.881 -1.134 -0.912 1.00 85.88 90 SER A N 1
ATOM 647 C CA . SER A 1 90 ? -9.424 -0.067 -0.018 1.00 85.88 90 SER A CA 1
ATOM 648 C C . SER A 1 90 ? -10.367 1.144 -0.079 1.00 85.88 90 SER A C 1
ATOM 650 O O . SER A 1 90 ? -10.850 1.483 -1.165 1.00 85.88 90 SER A O 1
ATOM 652 N N . PRO A 1 91 ? -10.609 1.834 1.050 1.00 87.94 91 PRO A N 1
ATOM 653 C CA . PRO A 1 91 ? -11.366 3.081 1.057 1.00 87.94 91 PRO A CA 1
ATOM 654 C C . PRO A 1 91 ? -10.761 4.116 0.100 1.00 87.94 91 PRO A C 1
ATOM 656 O O . PRO A 1 91 ? -9.542 4.268 0.040 1.00 87.94 91 PRO A O 1
ATOM 659 N N . ALA A 1 92 ? -11.611 4.85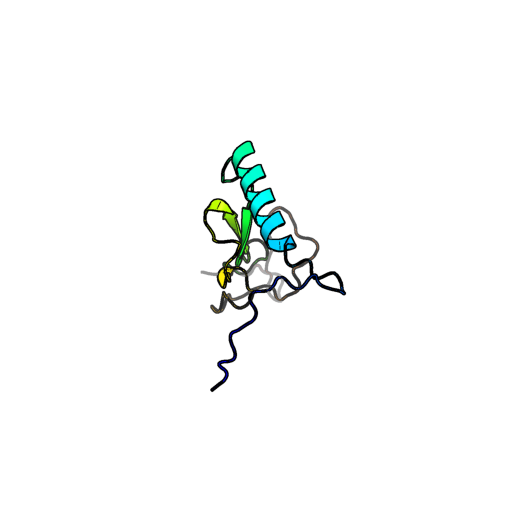4 -0.618 1.00 89.94 92 ALA A N 1
ATOM 660 C CA . ALA A 1 92 ? -11.169 5.885 -1.564 1.00 89.94 92 ALA A CA 1
ATOM 661 C C . ALA A 1 92 ? -10.677 7.173 -0.876 1.00 89.94 92 ALA A C 1
ATOM 663 O O . ALA A 1 92 ? -9.900 7.924 -1.460 1.00 89.94 92 ALA A O 1
ATOM 664 N N . THR A 1 93 ? -11.115 7.413 0.364 1.00 89.31 93 THR A N 1
ATOM 665 C CA . THR A 1 93 ? -10.783 8.608 1.145 1.00 89.31 93 THR A CA 1
ATOM 666 C C . THR A 1 93 ? -10.395 8.194 2.556 1.00 89.31 93 THR A C 1
ATOM 668 O O . THR A 1 93 ? -11.125 7.450 3.210 1.00 89.31 93 THR A O 1
ATOM 671 N N . LEU A 1 94 ? -9.255 8.694 3.027 1.00 85.3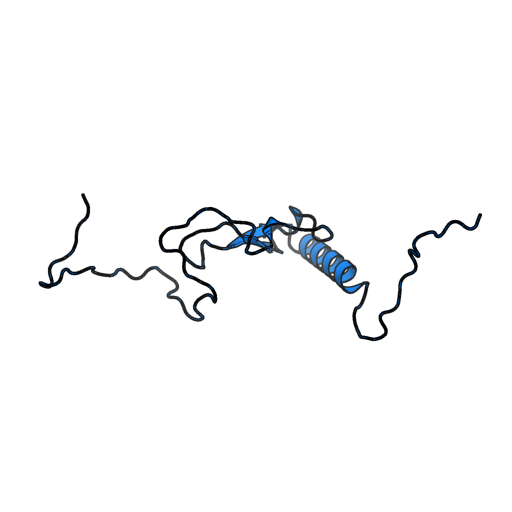8 94 LEU A N 1
ATOM 672 C CA . LEU A 1 94 ? -8.750 8.504 4.384 1.00 85.38 94 LEU A CA 1
ATOM 673 C C . LEU A 1 94 ? -8.344 9.860 4.956 1.00 85.38 94 LEU A C 1
ATOM 675 O O . LEU A 1 94 ? -7.951 10.759 4.210 1.00 85.38 94 LEU A O 1
ATOM 679 N N . HIS A 1 95 ? -8.414 9.998 6.278 1.00 87.69 95 HIS A N 1
ATOM 680 C CA . HIS A 1 95 ? -7.764 11.117 6.949 1.00 87.69 95 HIS A CA 1
ATOM 681 C C . HIS A 1 95 ? -6.239 10.952 6.847 1.00 87.69 95 HIS A C 1
ATOM 683 O O . HIS A 1 95 ? -5.758 9.821 6.953 1.00 87.69 95 HIS A O 1
ATOM 689 N N . PRO A 1 96 ? -5.481 12.042 6.624 1.00 85.94 96 PRO A N 1
ATOM 690 C CA . PRO A 1 96 ? -4.024 11.968 6.525 1.00 85.94 96 PRO A CA 1
ATOM 691 C C . PRO A 1 96 ? -3.392 11.523 7.849 1.00 85.94 96 PRO A C 1
ATOM 693 O O . PRO A 1 96 ? -2.445 10.744 7.842 1.00 85.94 96 PRO A O 1
ATOM 696 N N . ASP A 1 97 ? -3.979 11.960 8.963 1.00 86.94 97 ASP A N 1
ATOM 697 C CA . ASP A 1 97 ? -3.590 11.587 10.315 1.00 86.94 97 ASP A CA 1
ATOM 698 C C . ASP A 1 97 ? -4.722 10.819 11.002 1.00 86.94 97 ASP A C 1
ATOM 700 O O . ASP A 1 97 ? -5.908 11.010 10.706 1.00 86.94 97 ASP A O 1
ATOM 704 N N . ALA A 1 98 ? -4.358 9.951 11.947 1.00 84.31 98 ALA A N 1
ATOM 705 C CA . ALA A 1 98 ? -5.330 9.226 12.753 1.00 84.31 98 ALA A CA 1
ATOM 706 C C . ALA A 1 98 ? -6.152 10.205 13.606 1.00 84.31 98 ALA A C 1
ATOM 708 O O . ALA A 1 98 ? -5.604 10.976 14.394 1.00 84.31 98 ALA A O 1
ATOM 709 N N . VAL A 1 99 ? -7.477 10.148 13.466 1.00 89.88 99 VAL A N 1
ATOM 710 C CA . VAL A 1 99 ? -8.399 10.965 14.260 1.00 89.88 99 VAL A CA 1
ATOM 711 C C . VAL A 1 99 ? -8.731 10.214 15.553 1.00 89.88 99 VAL A C 1
ATOM 713 O O . VAL A 1 99 ? -9.182 9.068 15.471 1.00 89.88 99 VAL A O 1
ATOM 716 N N . PRO A 1 100 ? -8.524 10.815 16.739 1.00 89.50 100 PRO A N 1
ATOM 717 C CA . PRO A 1 100 ? -8.948 10.217 17.999 1.00 89.50 100 PRO A CA 1
ATOM 718 C C . PRO A 1 100 ? -10.455 9.951 18.001 1.00 89.50 100 PRO A C 1
ATOM 720 O O . PRO A 1 100 ? -11.242 10.802 17.585 1.00 89.50 100 PRO A O 1
ATOM 723 N N . VAL A 1 101 ? -10.851 8.773 18.480 1.00 90.50 101 VAL A N 1
ATOM 724 C CA . VAL A 1 101 ? -12.258 8.383 18.618 1.00 90.50 101 VAL A CA 1
ATOM 725 C C . VAL A 1 101 ? -12.538 7.942 20.047 1.00 90.50 101 VAL A C 1
ATOM 727 O O . VAL A 1 101 ? -11.762 7.182 20.627 1.00 90.50 101 VAL A O 1
ATOM 730 N N . ASP A 1 102 ? -13.666 8.390 20.595 1.00 94.00 102 ASP A N 1
ATOM 731 C CA . ASP A 1 102 ? -14.158 7.924 21.888 1.00 94.00 102 ASP A CA 1
ATOM 732 C C . ASP A 1 102 ? -15.029 6.683 21.695 1.00 94.00 102 ASP A C 1
ATOM 734 O O . ASP A 1 102 ? -16.013 6.691 20.952 1.00 94.00 102 ASP A O 1
ATOM 738 N N . VAL A 1 103 ? -14.677 5.605 22.391 1.00 94.38 103 VAL A N 1
ATOM 739 C CA . VAL A 1 103 ? -15.501 4.397 22.453 1.00 94.38 103 VAL A CA 1
ATOM 740 C C . VAL A 1 103 ? -16.344 4.477 23.716 1.00 94.38 103 VAL A C 1
ATOM 742 O O . VAL A 1 103 ? -15.809 4.454 24.823 1.00 94.38 103 VAL A O 1
ATOM 745 N N . LEU A 1 104 ? -17.662 4.583 23.554 1.00 97.25 104 LEU A N 1
ATOM 746 C CA . LEU A 1 104 ? -18.612 4.681 24.661 1.00 97.25 104 LEU A CA 1
ATOM 747 C C . LEU A 1 104 ? -19.398 3.374 24.830 1.00 97.25 104 LEU A C 1
ATOM 749 O O . LEU A 1 104 ? -19.731 2.703 23.853 1.00 97.25 104 LEU A O 1
ATOM 753 N N . ASP A 1 105 ? -19.716 3.019 26.074 1.00 95.94 105 ASP A N 1
ATOM 754 C CA . ASP A 1 105 ? -20.637 1.932 26.397 1.00 95.94 105 ASP A CA 1
ATOM 755 C C . ASP A 1 105 ? -22.105 2.335 26.143 1.00 95.94 105 ASP A C 1
ATOM 757 O O . ASP A 1 105 ? -22.427 3.484 25.836 1.00 95.94 105 ASP A O 1
ATOM 761 N N . ALA A 1 106 ? -23.036 1.393 26.325 1.00 96.88 106 ALA A N 1
ATOM 762 C CA . ALA A 1 106 ? -24.469 1.641 26.133 1.00 96.88 106 ALA A CA 1
ATOM 763 C C . ALA A 1 106 ? -25.071 2.705 27.084 1.00 96.88 106 ALA A C 1
ATOM 765 O O . ALA A 1 106 ? -26.223 3.097 26.911 1.00 96.88 106 ALA A O 1
ATOM 766 N N . ARG A 1 107 ? -24.326 3.158 28.101 1.00 96.69 107 ARG A N 1
ATOM 767 C CA . ARG A 1 107 ? -24.712 4.212 29.053 1.00 96.69 107 ARG A CA 1
ATOM 768 C C . ARG A 1 107 ? -23.957 5.526 28.802 1.00 96.69 107 ARG A C 1
ATOM 770 O O . ARG A 1 107 ? -24.068 6.437 29.618 1.00 96.69 107 ARG A O 1
ATOM 777 N N . GLY A 1 108 ? -23.194 5.626 27.711 1.00 96.31 108 GLY A N 1
ATOM 778 C CA . GLY A 1 108 ? -22.430 6.820 27.345 1.00 96.31 108 GLY A CA 1
ATOM 779 C C . GLY A 1 108 ? -21.123 7.006 28.121 1.00 96.31 108 GLY A C 1
ATOM 780 O O . GLY A 1 108 ? -20.581 8.106 28.126 1.00 96.31 108 GLY A O 1
ATOM 781 N N . ARG A 1 109 ? -20.611 5.973 28.802 1.00 96.62 109 ARG A N 1
ATOM 782 C CA . ARG A 1 109 ? -19.344 6.044 29.551 1.00 96.62 109 ARG A CA 1
ATOM 783 C C . ARG A 1 109 ? -18.192 5.539 28.693 1.00 96.62 109 ARG A C 1
ATOM 785 O O . ARG A 1 109 ? -18.368 4.567 27.966 1.00 96.62 109 ARG A O 1
ATOM 792 N N . GLN A 1 110 ? -17.018 6.151 28.815 1.00 96.06 110 GLN A N 1
ATOM 793 C CA . GLN A 1 110 ? -15.832 5.726 28.072 1.00 96.06 110 GLN A CA 1
ATOM 794 C C . GLN A 1 110 ? -15.431 4.287 28.424 1.00 96.06 110 GLN A C 1
ATOM 796 O O . GLN A 1 110 ? -15.369 3.912 29.597 1.00 96.06 110 GLN A O 1
ATOM 801 N N . VAL A 1 111 ? -15.156 3.488 27.396 1.00 95.50 111 VAL A N 1
ATOM 802 C CA . VAL A 1 111 ? -14.588 2.146 27.526 1.00 95.50 111 VAL A CA 1
ATOM 803 C C . VAL A 1 111 ? -13.080 2.271 27.728 1.00 95.50 111 VAL A C 1
ATOM 805 O O . VAL A 1 111 ? -12.404 2.959 26.966 1.00 95.50 111 VAL A O 1
ATOM 808 N N . VAL A 1 112 ? -12.555 1.586 28.743 1.00 91.62 112 VAL A N 1
ATOM 809 C CA . VAL A 1 112 ? -11.122 1.527 29.063 1.00 91.62 112 VAL A CA 1
ATOM 810 C C . VAL A 1 112 ? -10.644 0.076 29.051 1.00 91.62 112 VAL A C 1
ATOM 812 O O . VAL A 1 112 ? -11.426 -0.838 29.318 1.00 91.62 112 VAL A O 1
ATOM 815 N N . VAL A 1 113 ? -9.370 -0.125 28.721 1.00 85.69 113 VAL A N 1
ATOM 816 C CA . VAL A 1 113 ? -8.681 -1.422 28.766 1.00 85.69 113 VAL A CA 1
ATOM 817 C C . VAL A 1 113 ? -7.564 -1.298 29.804 1.00 85.69 113 VAL A C 1
ATOM 819 O O . VAL A 1 113 ? -6.898 -0.264 29.822 1.00 85.69 113 VAL A O 1
ATOM 822 N N . ASP A 1 114 ? -7.418 -2.302 30.671 1.00 65.06 114 ASP A N 1
ATOM 823 C CA . ASP A 1 114 ? -6.324 -2.430 31.654 1.00 65.06 114 ASP A CA 1
ATOM 824 C C . ASP A 1 114 ? -5.114 -3.140 31.024 1.00 65.06 114 ASP A C 1
ATOM 826 O O . ASP A 1 114 ? -5.347 -4.132 30.288 1.00 65.06 114 ASP A O 1
#

Foldseek 3Di:
DDDDDDPPDDDPDPPPPHVCPLVVVVVVLVVQCVVPNQQRDWDWFADDEQAPVRRIDTDRPVVDDSPDDDLRNDSVSDDDDHVNHDDPDHDPDDDPDDDDDFDADPVRHGDDDD

Sequence (114 aa):
PDEVVAADGRQLGFWGADTGAADRAVRAIARVQGLLGTDAVLVPEYAGGRGPGEQLRLVPAAGVDLGADRPAARPDWVGAPWPGRLPNPSPATLHPDAVPVDVLDARGRQVVVD

Secondary structure (DSSP, 8-state):
-------------TTS--TTHHHHHHHHHHHHHHHH-GGGSEEEEE---SSHHHHEEEEEGGGS-SSS--GGGSGGG--S--TTPPPSSPPS---SSPPP---B-TTSPBP---